Protein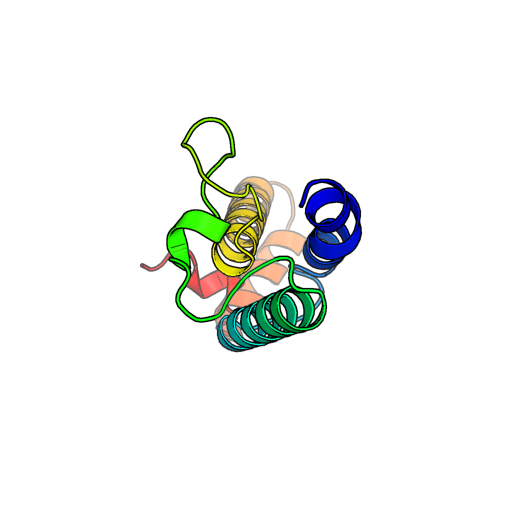 AF-T0L937-F1 (afdb_monomer_lite)

Secondary structure (DSSP, 8-state):
-HHIIIIIIHHHHHHBTTB---HHHHHHHHHHHHHHHHHTTSS-TTS-SHHHHS-TTTTS--PPPHHHHHHHHHHHHHHHHHHHTTT-HHHHHHHHHHHHHT-HHHHTS--

Organism: NCBI:txid1037528

Foldseek 3Di:
DVVCCVPVLVVVLVCQPVDQQDLVNLVVVVVVVVVVCCVVVVDPPVDDPVLQCDDVVVVRVNDHRRSVVSLVSLQVVLVVLVVCVVPDPVSVVVVVVCVVVVGVSVVSPPD

Structure (mmCIF, N/CA/C/O backbone):
data_AF-T0L937-F1
#
_entry.id   AF-T0L937-F1
#
loop_
_atom_site.group_PDB
_atom_site.id
_atom_site.type_symbol
_atom_site.label_atom_id
_atom_site.label_alt_id
_atom_site.label_comp_id
_atom_site.label_asym_id
_atom_site.label_entity_id
_atom_site.label_seq_id
_atom_site.pdbx_PDB_ins_code
_atom_site.Cartn_x
_atom_site.Cartn_y
_atom_site.Cartn_z
_atom_site.occupancy
_atom_site.B_iso_or_equiv
_atom_site.auth_seq_id
_atom_site.auth_comp_id
_atom_site.auth_asym_id
_atom_site.auth_atom_id
_atom_site.pdbx_PDB_model_num
ATOM 1 N N . MET A 1 1 ? 8.165 7.173 -15.650 1.00 81.62 1 MET A N 1
ATOM 2 C CA . MET A 1 1 ? 7.420 6.828 -14.423 1.00 81.62 1 MET A CA 1
ATOM 3 C C . MET A 1 1 ? 6.507 7.944 -13.948 1.00 81.62 1 MET A C 1
ATOM 5 O O . MET A 1 1 ? 5.408 7.613 -13.551 1.00 81.62 1 MET A O 1
ATOM 9 N N . LYS A 1 2 ? 6.877 9.233 -14.062 1.00 83.44 2 LYS A N 1
ATOM 10 C CA . LYS A 1 2 ? 6.031 10.362 -13.622 1.00 83.44 2 LYS A CA 1
ATOM 11 C C . LYS A 1 2 ? 4.563 10.276 -14.085 1.00 83.44 2 LYS A C 1
ATOM 13 O O . LYS A 1 2 ? 3.684 10.216 -13.244 1.00 83.44 2 LYS A O 1
ATOM 18 N N . SER A 1 3 ? 4.324 10.113 -15.387 1.00 85.81 3 SER A N 1
ATOM 19 C CA . SER A 1 3 ? 2.965 9.969 -15.943 1.00 85.81 3 SER A CA 1
ATOM 20 C C . SER A 1 3 ? 2.199 8.734 -15.420 1.00 85.81 3 SER A C 1
ATOM 22 O O . SER A 1 3 ? 1.001 8.810 -15.174 1.00 85.81 3 SER A O 1
ATOM 24 N N . ILE A 1 4 ? 2.884 7.610 -15.165 1.00 86.12 4 ILE A N 1
ATOM 25 C CA . ILE A 1 4 ? 2.263 6.407 -14.571 1.00 86.12 4 ILE A CA 1
ATOM 26 C C . ILE A 1 4 ? 1.857 6.686 -13.120 1.00 86.12 4 ILE A C 1
ATOM 28 O O . ILE A 1 4 ? 0.740 6.366 -12.725 1.00 86.12 4 ILE A O 1
ATOM 32 N N . ASN A 1 5 ? 2.738 7.321 -12.344 1.00 87.62 5 ASN A N 1
ATOM 33 C CA . ASN A 1 5 ? 2.445 7.686 -10.960 1.00 87.62 5 ASN A CA 1
ATOM 34 C C . ASN A 1 5 ? 1.279 8.687 -10.879 1.00 87.62 5 ASN A C 1
ATOM 36 O O . ASN A 1 5 ? 0.408 8.560 -10.026 1.00 87.62 5 ASN A O 1
ATOM 40 N N . GLU A 1 6 ? 1.248 9.669 -11.780 1.00 87.75 6 GLU A N 1
ATOM 41 C CA . GLU A 1 6 ? 0.233 10.726 -11.783 1.00 87.75 6 GLU A CA 1
ATOM 42 C C . GLU A 1 6 ? -1.136 10.245 -12.271 1.00 87.75 6 GLU A C 1
ATOM 44 O O . GLU A 1 6 ? -2.150 10.689 -11.740 1.00 87.75 6 GLU A O 1
ATOM 49 N N . HIS A 1 7 ? -1.191 9.346 -13.256 1.00 87.31 7 HIS A N 1
ATOM 50 C CA . HIS A 1 7 ? -2.463 8.937 -13.856 1.00 87.31 7 HIS A CA 1
ATOM 51 C C . HIS A 1 7 ? -2.920 7.552 -13.405 1.00 87.31 7 HIS A C 1
ATOM 53 O O . HIS A 1 7 ? -4.042 7.412 -12.934 1.00 87.31 7 HIS A O 1
ATOM 59 N N . ALA A 1 8 ? -2.068 6.530 -13.506 1.00 85.06 8 ALA A N 1
ATOM 60 C CA . ALA A 1 8 ? -2.471 5.159 -13.190 1.00 85.06 8 ALA A CA 1
ATOM 61 C C . ALA A 1 8 ? -2.525 4.916 -11.674 1.00 85.06 8 ALA A C 1
ATOM 63 O O . ALA A 1 8 ? -3.523 4.419 -11.161 1.00 85.06 8 ALA A O 1
ATOM 64 N N . ILE A 1 9 ? -1.487 5.321 -10.935 1.00 85.75 9 ILE A N 1
ATOM 65 C CA . ILE A 1 9 ? -1.427 5.105 -9.476 1.00 85.75 9 ILE A CA 1
ATOM 66 C C . ILE A 1 9 ? -2.399 6.035 -8.735 1.00 85.75 9 ILE A C 1
ATOM 68 O O . ILE A 1 9 ? -2.962 5.658 -7.711 1.00 85.75 9 ILE A O 1
ATOM 72 N N . SER A 1 10 ? -2.676 7.223 -9.277 1.00 86.50 10 SER A N 1
ATOM 73 C CA . SER A 1 10 ? -3.712 8.111 -8.735 1.00 86.50 10 SER A CA 1
ATOM 74 C C . SER A 1 10 ? -5.105 7.467 -8.730 1.00 86.50 10 SER A C 1
ATOM 76 O O . SER A 1 10 ? -5.843 7.625 -7.761 1.00 86.50 10 SER A O 1
ATOM 78 N N . LEU A 1 11 ? -5.443 6.672 -9.753 1.00 86.94 11 LEU A N 1
ATOM 79 C CA . LEU A 1 11 ? -6.706 5.926 -9.772 1.00 86.94 11 LEU A CA 1
ATOM 80 C C . LEU A 1 11 ? -6.759 4.890 -8.650 1.00 86.94 11 LEU A C 1
ATOM 82 O O . LEU A 1 11 ? -7.773 4.792 -7.967 1.00 86.94 11 LEU A O 1
ATOM 86 N N . ILE A 1 12 ? -5.659 4.169 -8.413 1.00 85.44 12 ILE A N 1
ATOM 87 C CA . ILE A 1 12 ? -5.565 3.219 -7.297 1.00 85.44 12 ILE A CA 1
ATOM 88 C C . ILE A 1 12 ? -5.828 3.951 -5.977 1.00 85.44 12 ILE A C 1
ATOM 90 O O . ILE A 1 12 ? -6.649 3.487 -5.195 1.00 85.44 12 ILE A O 1
ATOM 94 N N . ASN A 1 13 ? -5.240 5.138 -5.776 1.00 87.25 13 ASN A N 1
ATOM 95 C CA . ASN A 1 13 ? -5.465 5.938 -4.566 1.00 87.25 13 ASN A CA 1
ATOM 96 C C . ASN A 1 13 ? -6.951 6.225 -4.291 1.00 87.25 13 ASN A C 1
ATOM 98 O O . ASN A 1 13 ? -7.345 6.263 -3.131 1.00 87.25 13 ASN A O 1
ATOM 102 N N . TYR A 1 14 ? -7.766 6.428 -5.330 1.00 86.94 14 TYR A N 1
ATOM 103 C CA . TYR A 1 14 ? -9.202 6.685 -5.179 1.00 86.94 14 TYR A CA 1
ATOM 104 C C . TYR A 1 14 ? -9.980 5.450 -4.709 1.00 86.94 14 TYR A C 1
ATOM 106 O O . TYR A 1 14 ? -10.925 5.576 -3.936 1.00 86.94 14 TYR A O 1
ATOM 114 N N . TYR A 1 15 ? -9.594 4.260 -5.171 1.00 87.06 15 TYR A N 1
ATOM 115 C CA . TYR A 1 15 ? -10.301 3.022 -4.839 1.00 87.06 15 TYR A CA 1
ATOM 116 C C . TYR A 1 15 ? -9.936 2.459 -3.461 1.00 87.06 15 TYR A C 1
ATOM 118 O O . TYR A 1 15 ? -10.702 1.662 -2.911 1.00 87.06 15 TYR A O 1
ATOM 126 N N . ILE A 1 16 ? -8.808 2.884 -2.884 1.00 85.00 16 ILE A N 1
ATOM 127 C CA . ILE A 1 16 ? -8.392 2.474 -1.539 1.00 85.00 16 ILE A CA 1
ATOM 128 C C . ILE A 1 16 ? -9.437 2.919 -0.511 1.00 85.00 16 ILE A C 1
ATOM 130 O O . ILE A 1 16 ? -9.755 4.100 -0.396 1.00 85.00 16 ILE A O 1
ATOM 134 N N . GLY A 1 17 ? -9.962 1.959 0.254 1.00 79.06 17 GLY A N 1
ATOM 135 C CA . GLY A 1 17 ? -10.986 2.195 1.276 1.00 79.06 17 GLY A CA 1
ATOM 136 C C . GLY A 1 17 ? -12.426 2.221 0.748 1.00 79.06 17 GLY A C 1
ATOM 137 O O . GLY A 1 17 ? -13.352 2.328 1.547 1.00 79.06 17 GLY A O 1
ATOM 138 N N . ILE A 1 18 ? -12.624 2.103 -0.570 1.00 85.38 18 ILE A N 1
ATOM 139 C CA . ILE A 1 18 ? -13.942 1.887 -1.192 1.00 85.38 18 ILE A CA 1
ATOM 140 C C . ILE A 1 18 ? -14.092 0.420 -1.592 1.00 85.38 18 ILE A C 1
ATOM 142 O O . ILE A 1 18 ? -15.126 -0.195 -1.342 1.00 85.38 18 ILE A O 1
ATOM 146 N N . VAL A 1 19 ? -13.059 -0.121 -2.237 1.00 85.81 19 VAL A N 1
ATOM 147 C CA . VAL A 1 19 ? -12.984 -1.522 -2.646 1.00 85.81 19 VAL A CA 1
ATOM 148 C C . VAL A 1 19 ? -12.149 -2.277 -1.620 1.00 85.81 19 VAL A C 1
ATOM 150 O O . VAL A 1 19 ? -11.113 -1.775 -1.175 1.00 85.81 19 VAL A O 1
ATOM 153 N N . ASP A 1 20 ? -12.594 -3.479 -1.258 1.00 82.44 20 ASP A N 1
ATOM 154 C CA . ASP A 1 20 ? -11.835 -4.385 -0.396 1.00 82.44 20 ASP A CA 1
ATOM 155 C C . ASP A 1 20 ? -10.684 -5.003 -1.201 1.00 82.44 20 ASP A C 1
ATOM 157 O O . ASP A 1 20 ? -10.811 -6.064 -1.806 1.00 82.44 20 ASP A O 1
ATOM 161 N N . ILE A 1 21 ? -9.594 -4.246 -1.306 1.00 84.88 21 ILE A N 1
ATOM 162 C CA . ILE A 1 21 ? -8.360 -4.653 -1.978 1.00 84.88 21 ILE A CA 1
ATOM 163 C C . ILE A 1 21 ? -7.490 -5.347 -0.937 1.00 84.88 21 ILE A C 1
ATOM 165 O O . ILE A 1 21 ? -7.161 -4.748 0.090 1.00 84.88 21 ILE A O 1
ATOM 169 N N . THR A 1 22 ? -7.087 -6.582 -1.209 1.00 86.25 22 THR A N 1
ATOM 170 C CA . THR A 1 22 ? -6.175 -7.337 -0.349 1.00 86.25 22 THR A CA 1
ATOM 171 C C . THR A 1 22 ? -4.706 -7.039 -0.696 1.00 86.25 22 THR A C 1
ATOM 173 O O . THR A 1 22 ? -4.396 -6.612 -1.813 1.00 86.25 22 THR A O 1
ATOM 176 N N . PRO A 1 23 ? -3.747 -7.284 0.215 1.00 86.69 23 PRO A N 1
ATOM 177 C CA . PRO A 1 23 ? -2.320 -7.178 -0.093 1.00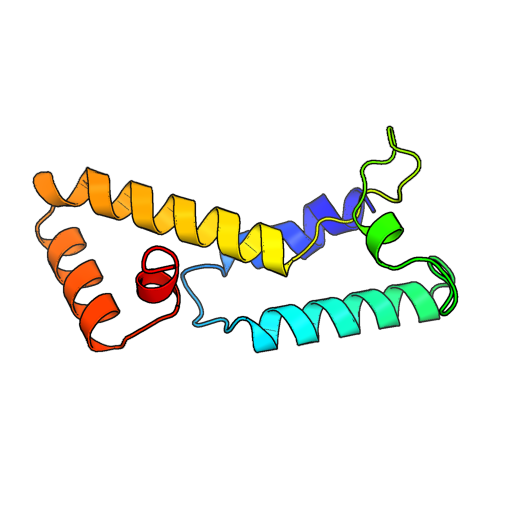 86.69 23 PRO A CA 1
ATOM 178 C C . PRO A 1 23 ? -1.886 -8.080 -1.257 1.00 86.69 23 PRO A C 1
ATOM 180 O O . PRO A 1 23 ? -0.987 -7.723 -2.017 1.00 86.69 23 PRO A O 1
ATOM 183 N N . GLN A 1 24 ? -2.539 -9.234 -1.427 1.00 89.62 24 GLN A N 1
ATOM 184 C CA . GLN A 1 24 ? -2.313 -10.128 -2.560 1.00 89.62 24 GLN A CA 1
ATOM 185 C C . GLN A 1 24 ? -2.705 -9.460 -3.882 1.00 89.62 24 GLN A C 1
ATOM 187 O O . GLN A 1 24 ? -1.944 -9.531 -4.845 1.00 89.62 24 GLN A O 1
ATOM 192 N N . ASP A 1 25 ? -3.827 -8.739 -3.913 1.00 90.19 25 ASP A N 1
ATOM 193 C CA . ASP A 1 25 ? -4.248 -7.991 -5.101 1.00 90.19 25 ASP A CA 1
ATOM 194 C C . ASP A 1 25 ? -3.235 -6.888 -5.442 1.00 90.19 25 ASP A C 1
ATOM 196 O O . ASP A 1 25 ? -2.869 -6.70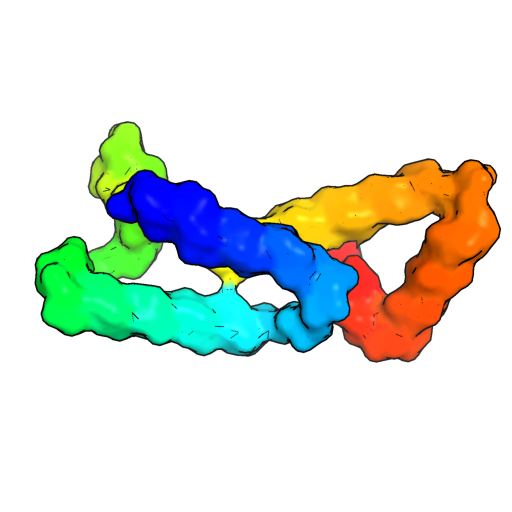9 -6.604 1.00 90.19 25 ASP A O 1
ATOM 200 N N . CYS A 1 26 ? -2.698 -6.187 -4.436 1.00 89.25 26 CYS A N 1
ATOM 201 C CA . CYS A 1 26 ? -1.626 -5.205 -4.635 1.00 89.25 26 CYS A CA 1
ATOM 202 C C . CYS A 1 26 ? -0.370 -5.837 -5.265 1.00 89.25 26 CYS A C 1
ATOM 204 O O . CYS A 1 26 ? 0.199 -5.262 -6.198 1.00 89.25 26 CYS A O 1
ATOM 206 N N . GLN A 1 27 ? 0.024 -7.032 -4.810 1.00 90.50 27 GLN A N 1
ATOM 207 C CA . GLN A 1 27 ? 1.138 -7.797 -5.386 1.00 90.50 27 GLN A CA 1
ATOM 208 C C . GLN A 1 27 ? 0.872 -8.205 -6.839 1.00 90.50 27 GLN A C 1
ATOM 210 O O . GLN A 1 27 ? 1.783 -8.192 -7.671 1.00 90.50 27 GLN A O 1
ATOM 215 N N . GLU A 1 28 ? -0.358 -8.599 -7.165 1.00 92.44 28 GLU A N 1
ATOM 216 C CA . GLU A 1 28 ? -0.745 -8.960 -8.531 1.00 92.44 28 GLU A CA 1
ATOM 217 C C . GLU A 1 28 ? -0.727 -7.753 -9.468 1.00 92.44 28 GLU A C 1
ATOM 219 O O . GLU A 1 28 ? -0.141 -7.825 -10.552 1.00 92.44 28 GLU A O 1
ATOM 224 N N . ILE A 1 29 ? -1.272 -6.616 -9.029 1.00 90.06 29 ILE A N 1
ATOM 225 C CA . ILE A 1 29 ? -1.222 -5.364 -9.790 1.00 90.06 29 ILE A CA 1
ATOM 226 C C . ILE A 1 29 ? 0.237 -4.960 -10.038 1.00 90.06 29 ILE A C 1
ATOM 228 O O . ILE A 1 29 ? 0.600 -4.601 -11.160 1.00 90.06 29 ILE A O 1
ATOM 232 N N . ASP A 1 30 ? 1.101 -5.054 -9.026 1.00 89.88 30 ASP A N 1
ATOM 233 C CA . ASP A 1 30 ? 2.519 -4.724 -9.167 1.00 89.88 30 ASP A CA 1
ATOM 234 C C . ASP A 1 30 ? 3.247 -5.652 -10.163 1.00 89.88 30 ASP A C 1
ATOM 236 O O . ASP A 1 30 ? 4.024 -5.183 -11.007 1.00 89.88 30 ASP A O 1
ATOM 240 N N . LYS A 1 31 ? 2.942 -6.958 -10.152 1.00 90.19 31 LYS A N 1
ATOM 241 C CA . LYS A 1 31 ? 3.441 -7.916 -11.156 1.00 90.19 31 LYS A CA 1
ATOM 242 C C . LYS A 1 31 ? 2.993 -7.544 -12.569 1.00 90.19 31 LYS A C 1
ATOM 244 O O . LYS A 1 31 ? 3.819 -7.556 -13.486 1.00 90.19 31 LYS A O 1
ATOM 249 N N . GLU A 1 32 ? 1.726 -7.186 -12.757 1.00 90.88 32 GLU A N 1
ATOM 250 C CA . GLU A 1 32 ? 1.205 -6.789 -14.068 1.00 90.88 32 GLU A CA 1
ATOM 251 C C . GLU A 1 32 ? 1.819 -5.467 -14.552 1.00 90.88 32 GLU A C 1
ATOM 253 O O . GLU A 1 32 ? 2.219 -5.364 -15.714 1.00 90.88 32 GLU A O 1
ATOM 258 N N . ILE A 1 33 ? 2.039 -4.487 -13.668 1.00 89.06 33 ILE A N 1
ATOM 259 C CA . ILE A 1 33 ? 2.774 -3.263 -14.023 1.00 89.06 33 ILE A CA 1
ATOM 260 C C . ILE A 1 33 ? 4.193 -3.598 -14.477 1.00 89.06 33 ILE A C 1
ATOM 262 O O . ILE A 1 33 ? 4.627 -3.135 -15.535 1.00 89.06 33 ILE A O 1
ATOM 266 N N . LYS A 1 34 ? 4.923 -4.434 -13.728 1.00 88.50 34 LYS A N 1
ATOM 267 C CA . LYS A 1 34 ? 6.270 -4.880 -14.120 1.00 88.50 34 LYS A CA 1
ATOM 268 C C . LYS A 1 34 ? 6.260 -5.565 -15.483 1.00 88.50 34 LYS A C 1
ATOM 270 O O . LYS A 1 34 ? 7.129 -5.286 -16.309 1.00 88.50 34 LYS A O 1
ATOM 275 N N . LYS A 1 35 ? 5.269 -6.413 -15.755 1.00 90.44 35 LYS A N 1
ATOM 276 C CA . LYS A 1 35 ? 5.097 -7.092 -17.045 1.00 90.44 35 LYS A CA 1
ATOM 277 C C . LYS A 1 35 ? 4.881 -6.106 -18.190 1.00 90.44 35 LYS A C 1
ATOM 279 O O . LYS A 1 35 ? 5.582 -6.193 -19.197 1.00 90.44 35 LYS A O 1
ATOM 284 N N . VAL A 1 36 ? 4.004 -5.117 -18.019 1.00 90.56 36 VAL A N 1
ATOM 285 C CA . VAL A 1 36 ? 3.788 -4.049 -19.010 1.00 90.56 36 VAL A CA 1
ATOM 286 C C . VAL A 1 36 ? 5.072 -3.248 -19.246 1.00 90.56 36 VAL A C 1
ATOM 288 O O . VAL A 1 36 ? 5.423 -2.961 -20.393 1.00 90.56 36 VAL A O 1
ATOM 291 N N . LEU A 1 37 ? 5.822 -2.927 -18.189 1.00 88.94 37 LEU A N 1
ATOM 292 C CA . LEU A 1 37 ? 7.104 -2.224 -18.303 1.00 88.94 37 LEU A CA 1
ATOM 293 C C . LEU A 1 37 ? 8.168 -3.047 -19.044 1.00 88.94 37 LEU A C 1
ATOM 295 O O . LEU A 1 37 ? 8.973 -2.468 -19.778 1.00 88.94 37 LEU A O 1
ATOM 299 N N . MET A 1 38 ? 8.170 -4.372 -18.873 1.00 88.94 38 MET A N 1
ATOM 300 C CA . MET A 1 38 ? 9.056 -5.283 -19.602 1.00 88.94 38 MET A CA 1
ATOM 301 C C . MET A 1 38 ? 8.694 -5.373 -21.084 1.00 88.94 38 MET A C 1
ATOM 303 O O . MET A 1 38 ? 9.583 -5.251 -21.924 1.00 88.94 38 MET A O 1
ATOM 307 N N . ILE A 1 39 ? 7.405 -5.511 -21.415 1.00 91.00 39 ILE A N 1
ATOM 308 C CA . ILE A 1 39 ? 6.920 -5.558 -22.807 1.00 91.00 39 ILE A CA 1
ATOM 309 C C . ILE A 1 39 ? 7.333 -4.292 -23.566 1.00 91.00 39 ILE A C 1
ATOM 311 O O . ILE A 1 39 ? 7.811 -4.361 -24.694 1.00 91.00 39 ILE A O 1
ATOM 315 N N . ASN A 1 40 ? 7.232 -3.133 -22.915 1.00 89.25 40 ASN A N 1
ATOM 316 C CA . ASN A 1 40 ? 7.615 -1.848 -23.500 1.00 89.25 40 ASN A CA 1
ATOM 317 C C . ASN A 1 40 ? 9.130 -1.561 -23.433 1.00 89.25 40 ASN A C 1
ATOM 319 O O . ASN A 1 40 ? 9.556 -0.447 -23.726 1.00 89.25 40 ASN A O 1
ATOM 323 N N . SER A 1 41 ? 9.961 -2.532 -23.027 1.00 85.44 41 SER A N 1
ATOM 324 C CA . SER A 1 41 ? 11.422 -2.393 -22.882 1.00 85.44 41 SER A CA 1
ATOM 325 C C . SER A 1 41 ? 11.884 -1.252 -21.954 1.00 85.44 41 SER A C 1
ATOM 327 O O . SER A 1 41 ? 13.036 -0.820 -22.013 1.00 85.44 41 SER A O 1
ATOM 329 N N . ILE A 1 42 ? 11.014 -0.777 -21.055 1.00 83.81 42 ILE A N 1
ATOM 330 C CA . ILE A 1 42 ? 11.324 0.273 -20.067 1.00 83.81 42 ILE A CA 1
ATOM 331 C C . ILE A 1 42 ? 12.143 -0.313 -18.905 1.00 83.81 42 ILE A C 1
ATOM 333 O O . ILE A 1 42 ? 12.983 0.370 -18.310 1.00 83.81 42 ILE A O 1
ATOM 337 N N . HIS A 1 43 ? 11.906 -1.587 -18.588 1.00 81.81 43 HIS A N 1
ATOM 338 C CA . HIS A 1 43 ? 12.595 -2.350 -17.554 1.00 81.81 43 HIS A CA 1
ATOM 339 C C . HIS A 1 43 ? 13.001 -3.721 -18.104 1.00 81.81 43 HIS A C 1
ATOM 341 O O . HIS A 1 43 ? 12.262 -4.315 -18.882 1.00 81.81 43 HIS A O 1
ATOM 347 N N . LYS A 1 44 ? 14.171 -4.237 -17.717 1.00 80.81 44 LYS A N 1
ATOM 348 C CA . LYS A 1 44 ? 14.632 -5.574 -18.128 1.00 80.81 44 LYS A CA 1
ATOM 349 C C . LYS A 1 44 ? 14.531 -6.542 -16.954 1.00 80.81 44 LYS A C 1
ATOM 351 O O . LYS A 1 44 ? 14.857 -6.147 -15.844 1.00 80.81 44 LYS A O 1
ATOM 356 N N . GLN A 1 45 ? 14.191 -7.800 -17.210 1.00 69.62 45 GLN A N 1
ATOM 357 C CA . GLN A 1 45 ? 14.002 -8.835 -16.185 1.00 69.62 45 GLN A CA 1
ATOM 358 C C . GLN A 1 45 ? 15.174 -9.040 -15.190 1.00 69.62 45 GLN A C 1
ATOM 360 O O . GLN A 1 45 ? 14.885 -9.203 -14.011 1.00 69.62 45 GLN A O 1
ATOM 365 N N . PRO A 1 46 ? 16.472 -8.971 -15.570 1.00 71.44 46 PRO A N 1
ATOM 366 C CA . PRO A 1 46 ? 17.577 -9.070 -14.604 1.00 71.44 46 PRO A CA 1
ATOM 367 C C . PRO A 1 46 ? 17.858 -7.759 -13.847 1.00 71.44 46 PRO A C 1
ATOM 369 O O . PRO A 1 46 ? 18.858 -7.649 -13.141 1.00 71.44 46 PRO A O 1
ATOM 372 N N . SER A 1 47 ? 17.042 -6.719 -14.036 1.00 75.81 47 SER A N 1
ATOM 373 C CA . SER A 1 47 ? 17.247 -5.444 -13.347 1.00 75.81 47 SER A CA 1
ATOM 374 C C . SER A 1 47 ? 16.816 -5.563 -11.889 1.00 75.81 47 SER A C 1
ATOM 376 O O . SER A 1 47 ? 15.816 -6.202 -11.580 1.00 75.81 47 SER A O 1
ATOM 378 N N . ASN A 1 48 ? 17.534 -4.880 -10.999 1.00 82.00 48 ASN A N 1
ATOM 379 C CA . ASN A 1 48 ? 17.159 -4.811 -9.591 1.00 82.00 48 ASN A CA 1
ATOM 380 C C . ASN A 1 48 ? 15.742 -4.210 -9.439 1.00 82.00 48 ASN A C 1
ATOM 382 O O . ASN A 1 48 ? 15.487 -3.082 -9.879 1.00 82.00 48 ASN A O 1
ATOM 386 N N . THR A 1 49 ? 14.840 -4.975 -8.820 1.00 81.69 49 THR A N 1
ATOM 387 C CA . THR A 1 49 ? 13.448 -4.598 -8.551 1.00 81.69 49 THR A CA 1
ATOM 388 C C . THR A 1 49 ? 13.337 -3.477 -7.529 1.00 81.69 49 THR A C 1
ATOM 390 O O . THR A 1 49 ? 12.502 -2.599 -7.696 1.00 81.69 49 THR A O 1
ATOM 393 N N . GLU A 1 50 ? 14.198 -3.435 -6.516 1.00 84.62 50 GLU A N 1
ATOM 394 C CA . GLU A 1 50 ? 14.189 -2.369 -5.505 1.00 84.62 50 GLU A CA 1
ATOM 395 C C . GLU A 1 50 ? 14.534 -1.015 -6.131 1.00 84.62 50 GLU A C 1
ATOM 397 O O . GLU A 1 50 ? 13.901 0.008 -5.867 1.00 84.62 50 GLU A O 1
ATOM 402 N N . ARG A 1 51 ? 15.463 -1.024 -7.094 1.00 89.25 51 ARG A N 1
ATOM 403 C CA . ARG A 1 51 ? 15.845 0.169 -7.861 1.00 89.25 51 ARG A CA 1
ATOM 404 C C . ARG A 1 51 ? 14.697 0.740 -8.701 1.00 89.25 51 ARG A C 1
ATOM 406 O O . ARG A 1 51 ? 14.747 1.910 -9.089 1.00 89.25 51 ARG A O 1
ATOM 413 N N . LEU A 1 52 ? 13.665 -0.053 -9.000 1.00 89.62 52 LEU A N 1
ATOM 414 C CA . LEU A 1 52 ? 12.468 0.429 -9.689 1.00 89.62 52 LEU A CA 1
ATOM 415 C C . LEU A 1 52 ? 11.723 1.475 -8.845 1.00 89.62 52 LEU A C 1
ATOM 417 O O . LEU A 1 52 ? 11.251 2.473 -9.398 1.00 89.62 52 LEU A O 1
ATOM 421 N N . TYR A 1 53 ? 11.672 1.259 -7.529 1.00 91.75 53 TYR A N 1
ATOM 422 C CA . TYR A 1 53 ? 10.902 2.085 -6.603 1.00 91.75 53 TYR A CA 1
ATOM 423 C C . TYR A 1 53 ? 11.689 3.247 -6.002 1.00 91.75 53 TYR A C 1
ATOM 425 O O . TYR A 1 53 ? 11.098 4.249 -5.607 1.00 91.75 53 TYR A O 1
ATOM 433 N N . LEU A 1 54 ? 13.021 3.148 -5.986 1.00 91.25 54 LEU A N 1
ATOM 434 C CA . LEU A 1 54 ? 13.880 4.219 -5.489 1.00 91.25 54 LEU A CA 1
ATOM 435 C C . LEU A 1 54 ? 13.684 5.531 -6.272 1.00 91.25 54 LEU A C 1
ATOM 437 O O . LEU A 1 54 ? 13.513 5.492 -7.503 1.00 91.25 54 LEU A O 1
ATOM 441 N N . PRO A 1 55 ? 13.758 6.696 -5.601 1.00 90.44 55 PRO A N 1
ATOM 442 C CA . PRO A 1 55 ? 13.772 8.000 -6.249 1.00 90.44 55 PRO A CA 1
ATOM 443 C C . PRO A 1 55 ? 14.865 8.102 -7.313 1.00 90.44 55 PRO A C 1
ATOM 445 O O . PRO A 1 55 ? 15.909 7.456 -7.244 1.00 90.44 55 PRO A O 1
ATOM 448 N N . ARG A 1 56 ? 14.651 8.959 -8.315 1.00 89.31 56 ARG A N 1
ATOM 449 C CA . ARG A 1 56 ? 15.664 9.190 -9.360 1.00 89.31 56 ARG A CA 1
ATOM 450 C C . ARG A 1 56 ? 16.923 9.873 -8.832 1.00 89.31 56 ARG A C 1
ATOM 452 O O . ARG A 1 56 ? 17.991 9.647 -9.390 1.00 89.31 56 ARG A O 1
ATOM 459 N N . GLU A 1 57 ? 16.781 10.673 -7.780 1.00 91.56 57 GLU A N 1
ATOM 460 C CA . GLU A 1 57 ? 17.889 11.322 -7.069 1.00 91.56 57 GLU A CA 1
ATOM 461 C C . GLU A 1 57 ? 18.821 10.282 -6.429 1.00 91.56 57 GLU A C 1
ATOM 463 O O . GLU A 1 57 ? 20.037 10.432 -6.461 1.00 91.56 57 GLU A O 1
ATOM 468 N N . GLU A 1 58 ? 18.261 9.155 -5.986 1.00 91.31 58 GLU A N 1
ATOM 469 C CA . GLU A 1 58 ? 18.977 8.016 -5.400 1.00 91.31 58 GLU A CA 1
ATOM 470 C C . GLU A 1 58 ? 19.325 6.947 -6.451 1.00 91.31 58 GLU A C 1
ATOM 472 O O . GLU A 1 58 ? 19.347 5.746 -6.184 1.00 91.31 58 GLU A O 1
ATOM 477 N N . LEU A 1 59 ? 19.565 7.370 -7.699 1.00 86.69 59 LEU A N 1
ATOM 478 C CA . LEU A 1 59 ? 19.893 6.504 -8.840 1.00 86.69 59 LEU A CA 1
ATOM 479 C C . LEU A 1 59 ? 18.803 5.476 -9.207 1.00 86.69 59 LEU A C 1
ATOM 481 O O . LEU A 1 59 ? 19.065 4.574 -10.011 1.00 86.69 59 LEU A O 1
ATOM 485 N N . GLY A 1 60 ? 17.586 5.600 -8.679 1.00 90.12 60 GLY A N 1
ATOM 486 C CA . GLY A 1 60 ? 16.446 4.731 -8.963 1.00 90.12 60 GLY A CA 1
ATOM 487 C C . GLY A 1 60 ? 15.677 5.077 -10.243 1.00 90.12 60 GLY A C 1
ATOM 488 O O . GLY A 1 60 ? 16.152 5.787 -11.135 1.00 90.12 60 GLY A O 1
ATOM 489 N N . ARG A 1 61 ? 14.455 4.545 -10.372 1.00 88.38 61 ARG A N 1
ATOM 490 C CA . ARG A 1 61 ? 13.544 4.828 -11.504 1.00 88.38 61 ARG A CA 1
ATOM 491 C C . ARG A 1 61 ? 12.336 5.684 -11.120 1.00 88.38 61 ARG A C 1
ATOM 493 O O . ARG A 1 61 ? 11.745 6.302 -12.021 1.00 88.38 61 ARG A O 1
ATOM 500 N N . GLY A 1 62 ? 12.029 5.771 -9.828 1.00 89.75 62 GLY A N 1
ATOM 501 C CA . GLY A 1 62 ? 10.979 6.595 -9.238 1.00 89.75 62 GLY A CA 1
ATOM 502 C C . GLY A 1 62 ? 9.565 6.110 -9.544 1.00 89.75 62 GLY A C 1
ATOM 503 O O . GLY A 1 62 ? 8.677 6.943 -9.717 1.00 89.75 62 GLY A O 1
ATOM 504 N N . LEU A 1 63 ? 9.352 4.802 -9.716 1.00 90.69 63 LEU A N 1
ATOM 505 C CA . LEU A 1 63 ? 7.999 4.237 -9.722 1.00 90.69 63 LEU A CA 1
ATOM 506 C C . LEU A 1 63 ? 7.500 4.176 -8.274 1.00 90.69 63 LEU A C 1
ATOM 508 O O . LEU A 1 63 ? 8.258 3.785 -7.397 1.00 90.69 63 LEU A O 1
ATOM 512 N N . GLN A 1 64 ? 6.255 4.548 -7.994 1.00 90.69 64 GLN A N 1
ATOM 513 C CA . GLN A 1 64 ? 5.738 4.338 -6.638 1.00 90.69 64 GLN A CA 1
ATOM 514 C C . GLN A 1 64 ? 5.444 2.853 -6.410 1.00 90.69 64 GLN A C 1
ATOM 516 O O . GLN A 1 64 ? 4.872 2.191 -7.273 1.00 90.69 64 GLN A O 1
ATOM 521 N N . ASN A 1 65 ? 5.845 2.338 -5.249 1.00 90.06 65 ASN A N 1
ATOM 522 C CA . ASN A 1 65 ? 5.479 0.995 -4.820 1.00 90.06 65 ASN A CA 1
ATOM 523 C C . ASN A 1 65 ? 4.003 0.993 -4.391 1.00 90.06 65 ASN A C 1
ATOM 525 O O . ASN A 1 65 ? 3.617 1.790 -3.533 1.00 90.06 65 ASN A O 1
ATOM 529 N N . ILE A 1 66 ? 3.188 0.132 -5.007 1.00 89.56 66 ILE A N 1
ATOM 530 C CA . ILE A 1 66 ? 1.741 0.093 -4.760 1.00 89.56 66 ILE A CA 1
ATOM 531 C C . ILE A 1 66 ? 1.426 -0.428 -3.367 1.00 89.56 66 ILE A C 1
ATOM 533 O O . ILE A 1 66 ? 0.606 0.183 -2.694 1.00 89.56 66 ILE A O 1
ATOM 537 N N . GLU A 1 67 ? 2.072 -1.506 -2.924 1.00 88.94 67 GLU A N 1
ATOM 538 C CA . GLU A 1 67 ? 1.846 -2.085 -1.593 1.00 88.94 67 GLU A CA 1
ATOM 539 C C . GLU A 1 67 ? 2.125 -1.048 -0.507 1.00 88.94 67 GLU A C 1
ATOM 541 O O . GLU A 1 67 ? 1.252 -0.726 0.296 1.00 88.94 67 GLU A O 1
ATOM 546 N N . HIS A 1 68 ? 3.296 -0.413 -0.569 1.00 89.62 68 HIS A N 1
ATOM 547 C CA . HIS A 1 68 ? 3.667 0.619 0.392 1.00 89.62 68 HIS A CA 1
ATOM 548 C C . HIS A 1 68 ? 2.714 1.825 0.353 1.00 89.62 68 HIS A C 1
ATOM 550 O O . HIS A 1 68 ? 2.364 2.403 1.386 1.00 89.62 68 HIS A O 1
ATOM 556 N N . ARG A 1 69 ? 2.275 2.224 -0.848 1.00 90.06 69 ARG A N 1
ATOM 557 C CA . ARG A 1 69 ? 1.323 3.326 -1.026 1.00 90.06 69 ARG A CA 1
ATOM 558 C C . ARG A 1 69 ? -0.053 2.976 -0.461 1.00 90.06 69 ARG A C 1
ATOM 560 O O . ARG A 1 69 ? -0.661 3.830 0.183 1.00 90.06 69 ARG A O 1
ATOM 567 N N . TYR A 1 70 ? -0.510 1.750 -0.693 1.00 90.56 70 TYR A N 1
ATOM 568 C CA . TYR A 1 70 ? -1.761 1.206 -0.183 1.00 90.56 70 TYR A CA 1
ATOM 569 C C . TYR A 1 70 ? -1.781 1.226 1.342 1.00 90.56 70 TYR A C 1
ATOM 571 O O . TYR A 1 70 ? -2.664 1.846 1.931 1.00 90.56 70 TYR A O 1
ATOM 579 N N . GLU A 1 71 ? -0.756 0.651 1.970 1.00 90.00 71 GLU A N 1
ATOM 580 C CA . GLU A 1 71 ? -0.613 0.625 3.427 1.00 90.00 71 GLU A CA 1
ATOM 581 C C . GLU A 1 71 ? -0.579 2.040 4.011 1.00 90.00 71 GLU A C 1
ATOM 583 O O . GLU A 1 71 ? -1.298 2.346 4.959 1.00 90.00 71 GLU A O 1
ATOM 588 N N . SER A 1 72 ? 0.194 2.940 3.397 1.00 91.38 72 SER A N 1
ATOM 589 C CA . SER A 1 72 ? 0.301 4.328 3.853 1.00 91.38 72 SER A CA 1
ATOM 590 C C . SER A 1 72 ? -1.046 5.057 3.836 1.00 91.38 72 SER A C 1
ATOM 592 O O . SER A 1 72 ? -1.388 5.746 4.797 1.00 91.38 72 SER A O 1
ATOM 594 N N . ILE A 1 73 ? -1.825 4.919 2.757 1.00 91.19 73 ILE A N 1
ATOM 595 C CA . ILE A 1 73 ? -3.145 5.558 2.640 1.00 91.19 73 ILE A CA 1
ATOM 596 C C . ILE A 1 73 ? -4.141 4.917 3.607 1.00 91.19 73 ILE A C 1
ATOM 598 O O . ILE A 1 73 ? -4.901 5.630 4.263 1.00 91.19 73 ILE A O 1
ATOM 602 N N . LEU A 1 74 ? -4.132 3.590 3.725 1.00 90.81 74 LEU A N 1
ATOM 603 C CA . LEU A 1 74 ? -5.043 2.865 4.604 1.00 90.81 74 LEU A CA 1
ATOM 604 C C . LEU A 1 74 ? -4.792 3.208 6.080 1.00 90.81 74 LEU A C 1
ATOM 606 O O . LEU A 1 74 ? -5.740 3.428 6.835 1.00 90.81 74 LEU A O 1
ATOM 610 N N . LEU A 1 75 ? -3.524 3.345 6.475 1.00 91.56 75 LEU A N 1
ATOM 611 C CA . LEU A 1 75 ? -3.137 3.798 7.809 1.00 91.56 75 LEU A CA 1
ATOM 612 C C . LEU A 1 75 ? -3.613 5.233 8.072 1.00 91.56 75 LEU A C 1
ATOM 614 O O . LEU A 1 75 ? -4.215 5.501 9.111 1.00 91.56 75 LEU A O 1
ATOM 618 N N . GLN A 1 76 ? -3.414 6.145 7.114 1.00 92.12 76 GLN A N 1
ATOM 619 C CA . GLN A 1 76 ? -3.905 7.524 7.219 1.00 92.12 76 GLN A CA 1
ATOM 620 C C . GLN A 1 76 ? -5.432 7.589 7.340 1.00 92.12 76 GLN A C 1
ATOM 622 O O . GLN A 1 76 ? -5.958 8.376 8.134 1.00 92.12 76 GLN A O 1
ATOM 627 N N . LEU A 1 77 ? -6.154 6.753 6.587 1.00 90.44 77 LEU A N 1
ATOM 628 C CA . LEU A 1 77 ? -7.606 6.633 6.684 1.00 90.44 77 LEU A CA 1
ATOM 629 C C . LEU A 1 77 ? -8.017 6.168 8.084 1.00 90.44 77 LEU A C 1
ATOM 631 O O . LEU A 1 77 ? -8.864 6.805 8.714 1.00 90.44 77 LEU A O 1
ATOM 635 N N . TYR A 1 78 ? -7.386 5.107 8.595 1.00 91.50 78 TYR A N 1
ATOM 636 C CA . TYR A 1 78 ? -7.636 4.611 9.946 1.00 91.50 78 TYR A CA 1
ATOM 637 C C . TYR A 1 78 ? -7.405 5.699 10.998 1.00 91.50 78 TYR A C 1
ATOM 639 O O . TYR A 1 78 ? -8.275 5.941 11.836 1.00 91.50 78 TYR A O 1
ATOM 647 N N . ASP A 1 79 ? -6.266 6.393 10.944 1.00 92.19 79 ASP A N 1
ATOM 648 C CA . ASP A 1 79 ? -5.926 7.442 11.905 1.00 92.19 79 ASP A CA 1
ATOM 649 C C . ASP A 1 79 ? -6.941 8.588 11.867 1.00 92.19 79 ASP A C 1
ATOM 651 O O . ASP A 1 79 ? -7.438 9.010 12.916 1.00 92.19 79 ASP A O 1
ATOM 655 N N . THR A 1 80 ? -7.345 9.015 10.670 1.00 91.56 80 THR A N 1
ATOM 656 C CA . THR A 1 80 ? -8.352 10.070 10.476 1.00 91.56 80 THR A CA 1
ATOM 657 C C . THR A 1 80 ? -9.712 9.673 11.051 1.00 91.56 80 THR A C 1
ATOM 659 O O . THR A 1 80 ? -10.354 10.461 11.759 1.00 91.56 80 THR A O 1
ATOM 662 N N . LEU A 1 81 ? -10.155 8.439 10.792 1.00 90.38 81 LEU A N 1
ATOM 663 C CA . LEU A 1 81 ? -11.402 7.909 11.343 1.00 90.38 81 LEU A CA 1
ATOM 664 C C . LEU A 1 81 ? -11.312 7.789 12.864 1.00 90.38 81 LEU A C 1
ATOM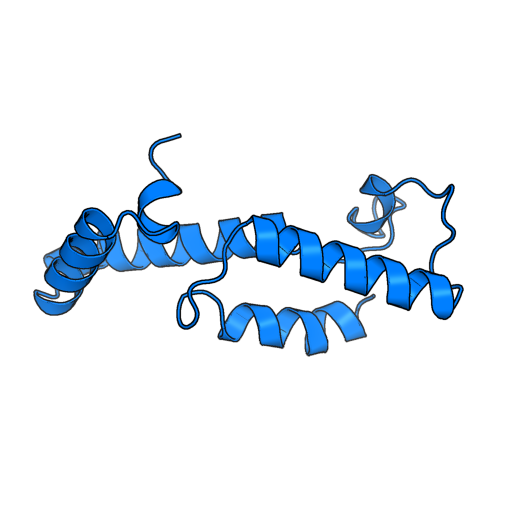 666 O O . LEU A 1 81 ? -12.225 8.224 13.563 1.00 90.38 81 LEU A O 1
ATOM 670 N N . SER A 1 82 ? -10.197 7.269 13.383 1.00 89.94 82 SER A N 1
ATOM 671 C CA . SER A 1 82 ? -9.970 7.079 14.816 1.00 89.94 82 SER A CA 1
ATOM 672 C C . SER A 1 82 ? -10.013 8.404 15.582 1.00 89.94 82 SER A C 1
ATOM 674 O O . SER A 1 82 ? -10.697 8.496 16.602 1.00 89.94 82 SER A O 1
ATOM 676 N N . HIS A 1 83 ? -9.395 9.458 15.041 1.00 91.19 83 HIS A N 1
ATOM 677 C CA . HIS A 1 83 ? -9.426 10.801 15.615 1.00 91.19 83 HIS A CA 1
ATOM 678 C C . HIS A 1 83 ? -10.846 11.388 15.616 1.00 91.19 83 HIS A C 1
ATOM 680 O O . HIS A 1 83 ? -11.267 12.048 16.564 1.00 91.19 83 HIS A O 1
ATOM 686 N N . SER A 1 84 ? -11.624 11.083 14.576 1.00 89.94 84 SER A N 1
ATOM 687 C CA . SER A 1 84 ? -12.980 11.605 14.386 1.00 89.94 84 SER A CA 1
ATOM 688 C C . SER A 1 84 ? -14.060 10.848 15.174 1.00 89.94 84 SER A C 1
ATOM 690 O O . SER A 1 84 ? -15.214 11.283 15.219 1.00 89.94 84 SER A O 1
ATOM 692 N N . THR A 1 85 ? -13.717 9.730 15.827 1.00 89.38 85 THR A N 1
ATOM 693 C CA . THR A 1 85 ? -14.674 8.910 16.597 1.00 89.38 85 THR A CA 1
ATOM 694 C C . THR A 1 85 ? -15.359 9.662 17.734 1.00 89.38 85 THR A C 1
ATOM 696 O O . THR A 1 85 ? -16.510 9.357 18.048 1.00 89.38 85 THR A O 1
ATOM 699 N N . GLY A 1 86 ? -14.686 10.649 18.335 1.00 85.75 86 GLY A N 1
ATOM 700 C CA . GLY A 1 86 ? -15.253 11.476 19.404 1.00 85.75 86 GLY A CA 1
ATOM 701 C C . GLY A 1 86 ? -16.370 12.410 18.931 1.00 85.75 86 GLY A C 1
ATOM 702 O O . GLY A 1 86 ? -17.231 12.781 19.723 1.00 85.75 86 GLY A O 1
ATOM 703 N N . PHE A 1 87 ? -16.389 12.750 17.640 1.00 89.06 87 PHE A N 1
ATOM 704 C CA . PHE A 1 87 ? -17.305 13.737 17.065 1.00 89.06 87 PHE A CA 1
ATOM 705 C C . PHE A 1 87 ? -18.465 13.107 16.282 1.00 89.06 87 PHE A C 1
ATOM 707 O O . PHE A 1 87 ? -19.465 13.773 16.025 1.00 89.06 87 PHE A O 1
ATOM 714 N N . SER A 1 88 ? -18.359 11.831 15.888 1.00 92.31 88 SER A N 1
ATOM 715 C CA . SER A 1 88 ? -19.355 11.171 15.039 1.00 92.31 88 SER A CA 1
ATOM 716 C C . SER A 1 88 ? -19.637 9.733 15.463 1.00 92.31 88 SER A C 1
ATOM 718 O O . SER A 1 88 ? -18.798 8.837 15.337 1.00 92.31 88 SER A O 1
ATOM 720 N N . LEU A 1 89 ? -20.887 9.486 15.868 1.00 92.12 89 LEU A N 1
ATOM 721 C CA . LEU A 1 89 ? -21.393 8.139 16.152 1.00 92.12 89 LEU A CA 1
ATOM 722 C C . LEU A 1 89 ? -21.319 7.230 14.921 1.00 92.12 89 LEU A C 1
ATOM 724 O O . LEU A 1 89 ? -21.025 6.045 15.051 1.00 92.12 89 LEU A O 1
ATOM 728 N N . ARG A 1 90 ? -21.529 7.785 13.720 1.00 93.88 90 ARG A N 1
ATOM 729 C CA . ARG A 1 90 ? -21.460 7.024 12.467 1.00 93.88 90 ARG A CA 1
ATOM 730 C C . ARG A 1 90 ? -20.064 6.444 12.246 1.00 93.88 90 ARG A C 1
ATOM 732 O O . ARG A 1 90 ? -19.945 5.269 11.925 1.00 93.88 90 ARG A O 1
ATOM 739 N N . ILE A 1 91 ? -19.020 7.244 12.466 1.00 91.88 91 ILE A N 1
ATOM 740 C CA . ILE A 1 91 ? -17.624 6.799 12.322 1.00 91.88 91 ILE A CA 1
ATOM 741 C C . ILE A 1 91 ? -17.299 5.705 13.343 1.00 91.88 91 ILE A C 1
ATOM 743 O O . ILE A 1 91 ? -16.674 4.703 13.003 1.00 91.88 91 ILE A O 1
ATOM 747 N N . LYS A 1 92 ? -17.789 5.853 14.578 1.00 92.38 92 LYS A N 1
ATOM 748 C CA . LYS A 1 92 ? -17.634 4.833 15.619 1.00 92.38 92 LYS A CA 1
ATOM 749 C C . LYS A 1 92 ? -18.255 3.492 15.213 1.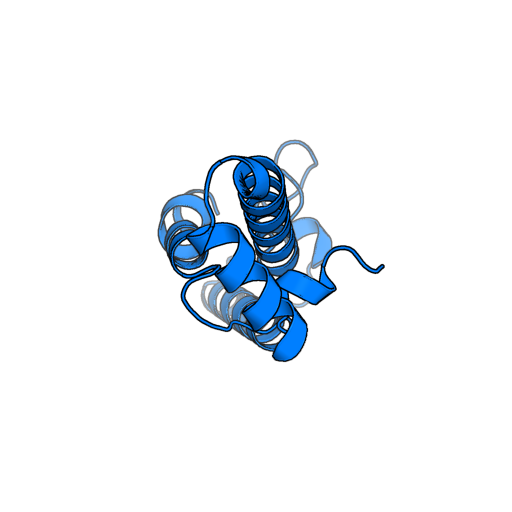00 92.38 92 LYS A C 1
ATOM 751 O O . LYS A 1 92 ? -17.628 2.457 15.421 1.00 92.38 92 LYS A O 1
ATOM 756 N N . VAL A 1 93 ? -19.451 3.507 14.620 1.00 93.88 93 VAL A N 1
ATOM 757 C CA . VAL A 1 93 ? -20.116 2.291 14.121 1.00 93.88 93 VAL A CA 1
ATOM 758 C C . VAL A 1 93 ? -19.343 1.674 12.956 1.00 93.88 93 VAL A C 1
ATOM 760 O O . VAL A 1 93 ? -19.139 0.466 12.958 1.00 93.88 93 VAL A O 1
ATOM 763 N N . ILE A 1 94 ? -18.856 2.481 12.008 1.00 90.69 94 ILE A N 1
ATOM 764 C CA . ILE A 1 94 ? -18.041 1.990 10.883 1.00 90.69 94 ILE A CA 1
ATOM 765 C C . ILE A 1 94 ? -16.828 1.216 11.410 1.00 90.69 94 ILE A C 1
ATOM 767 O O . ILE A 1 94 ? -16.660 0.053 11.072 1.00 90.69 94 ILE A O 1
ATOM 771 N N . LEU A 1 95 ? -16.047 1.796 12.325 1.00 90.19 95 LEU A N 1
ATOM 772 C CA . LEU A 1 95 ? -14.876 1.109 12.885 1.00 90.19 95 LEU A CA 1
ATOM 773 C C . LEU A 1 95 ? -15.228 -0.173 13.657 1.00 90.19 95 LEU A C 1
ATOM 775 O O . LEU A 1 95 ? -14.435 -1.112 13.680 1.00 90.19 95 LEU A O 1
ATOM 779 N N . GLN A 1 96 ? -16.400 -0.236 14.295 1.00 91.56 96 GLN A N 1
ATOM 780 C CA . GLN A 1 96 ? -16.870 -1.462 14.946 1.00 91.56 96 GLN A CA 1
ATOM 781 C C . GLN A 1 96 ? -17.207 -2.560 13.933 1.00 91.56 96 GLN A C 1
ATOM 783 O O . GLN A 1 96 ? -16.878 -3.719 14.181 1.00 91.56 96 GLN A O 1
ATOM 788 N N . VAL A 1 97 ? -17.832 -2.199 12.809 1.00 92.31 97 VAL A N 1
ATOM 789 C CA . VAL A 1 97 ? -18.128 -3.130 11.713 1.00 92.31 97 VAL A CA 1
ATOM 790 C C . VAL A 1 97 ? -16.830 -3.644 11.100 1.00 92.31 97 VAL A C 1
ATOM 792 O O . VAL A 1 97 ? -16.651 -4.854 11.051 1.00 92.31 97 VAL A O 1
ATOM 795 N N . GLU A 1 98 ? -15.900 -2.751 10.755 1.00 89.38 98 GLU A N 1
ATOM 796 C CA . GLU A 1 98 ? -14.577 -3.098 10.205 1.00 89.38 98 GLU A CA 1
ATOM 797 C C . GLU A 1 98 ? -13.786 -4.032 11.139 1.00 89.38 98 GLU A C 1
ATOM 799 O O . GLU A 1 98 ? -13.171 -5.014 10.721 1.00 89.38 98 GLU A O 1
ATOM 804 N N . LYS A 1 99 ? -13.860 -3.783 12.452 1.00 89.56 99 LYS A N 1
ATOM 805 C CA . LYS A 1 99 ? -13.267 -4.665 13.463 1.00 89.56 99 LYS A CA 1
ATOM 806 C C . LYS A 1 99 ? -13.924 -6.048 13.497 1.00 89.56 99 LYS A C 1
ATOM 808 O O . LYS A 1 99 ? -13.232 -7.045 13.699 1.00 89.56 99 LYS A O 1
ATOM 813 N N . ALA A 1 100 ? -15.246 -6.119 13.352 1.00 91.50 100 ALA A N 1
ATOM 814 C CA . ALA A 1 100 ? -15.980 -7.382 13.366 1.00 91.50 100 ALA A CA 1
ATOM 815 C C . ALA A 1 100 ? -15.724 -8.211 12.098 1.00 91.50 100 ALA A C 1
ATOM 817 O O . ALA A 1 100 ? -15.579 -9.430 12.190 1.00 91.50 100 ALA A O 1
ATOM 818 N N . SER A 1 101 ? -15.621 -7.555 10.940 1.00 88.38 101 SER A N 1
ATOM 819 C CA . SER A 1 101 ? -15.300 -8.181 9.654 1.00 88.38 101 SER A CA 1
ATOM 820 C C . SER A 1 101 ? -13.821 -8.546 9.503 1.00 88.38 101 SER A C 1
ATOM 822 O O . SER A 1 101 ? -13.499 -9.347 8.630 1.00 88.38 101 SER A O 1
ATOM 824 N N . LYS A 1 102 ? -12.936 -8.035 10.374 1.00 85.75 102 LYS A N 1
ATOM 825 C CA . LYS A 1 102 ? -11.478 -8.259 10.328 1.00 85.75 102 LYS A CA 1
ATOM 826 C C . LYS A 1 102 ? -10.867 -7.834 8.989 1.00 85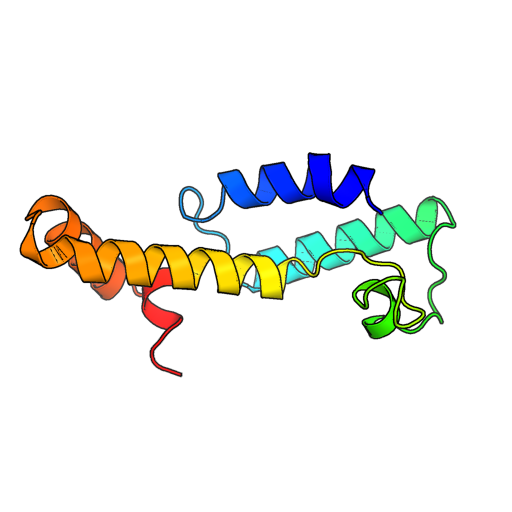.75 102 LYS A C 1
ATOM 828 O O . LYS A 1 102 ? -9.984 -8.509 8.464 1.00 85.75 102 LYS A O 1
ATOM 833 N N . THR A 1 103 ? -11.346 -6.723 8.443 1.00 86.19 103 THR A N 1
ATOM 834 C CA . THR A 1 103 ? -10.803 -6.141 7.213 1.00 86.19 103 THR A CA 1
ATOM 835 C C . THR A 1 103 ? -9.362 -5.685 7.407 1.00 86.19 103 THR A C 1
ATOM 837 O O . THR A 1 103 ? -8.902 -5.423 8.526 1.00 86.19 103 THR A O 1
ATOM 840 N N . PHE A 1 104 ? -8.643 -5.530 6.294 1.00 84.62 104 PHE A N 1
ATOM 841 C CA . PHE A 1 104 ? -7.262 -5.049 6.308 1.00 84.62 104 PHE A CA 1
ATOM 842 C C . PHE A 1 104 ? -7.114 -3.670 6.964 1.00 84.62 104 PHE A C 1
ATOM 844 O O . PHE A 1 104 ? -6.109 -3.418 7.626 1.00 84.62 104 PHE A O 1
ATOM 851 N N . LEU A 1 105 ? -8.142 -2.817 6.883 1.00 86.19 105 LEU A N 1
ATOM 852 C CA . LEU A 1 105 ? -8.176 -1.520 7.564 1.00 86.19 105 LEU A CA 1
ATOM 853 C C . LEU A 1 105 ? -8.008 -1.651 9.085 1.00 86.19 105 LEU A C 1
ATOM 855 O O . LEU A 1 105 ? -7.327 -0.836 9.701 1.00 86.19 105 LEU A O 1
ATOM 859 N N . TYR A 1 106 ? -8.615 -2.666 9.704 1.00 84.25 106 TYR A N 1
ATOM 860 C CA . TYR A 1 106 ? -8.452 -2.918 11.136 1.00 84.25 106 TYR A CA 1
ATOM 861 C C . TYR A 1 106 ? -7.108 -3.590 11.457 1.00 84.25 106 TYR A C 1
ATOM 863 O O . TYR A 1 106 ? -6.511 -3.322 12.501 1.00 84.25 106 TYR A O 1
ATOM 871 N N . LEU A 1 107 ? -6.623 -4.449 10.557 1.00 85.94 107 LEU A N 1
ATOM 872 C CA . LEU A 1 107 ? -5.402 -5.237 10.743 1.00 85.94 107 LEU A CA 1
ATOM 873 C C . LEU A 1 107 ? -4.098 -4.448 10.548 1.00 85.94 107 LEU A C 1
ATOM 875 O O . LEU A 1 107 ? -3.040 -4.968 10.886 1.00 85.94 107 LEU A O 1
ATOM 879 N N . ILE A 1 108 ? -4.149 -3.198 10.082 1.00 84.44 108 ILE A N 1
ATOM 880 C CA . ILE A 1 108 ? -2.938 -2.422 9.771 1.00 84.44 108 ILE A CA 1
ATOM 881 C C . ILE A 1 108 ? -2.140 -1.928 10.992 1.00 84.44 108 ILE A C 1
ATOM 883 O O . ILE A 1 108 ? -0.931 -1.756 10.904 1.00 84.44 108 ILE A O 1
ATOM 887 N N . LYS A 1 109 ? -2.797 -1.696 12.136 1.00 78.75 109 LYS A N 1
ATOM 888 C CA . LYS A 1 109 ? -2.164 -1.263 13.398 1.00 78.75 109 LYS A CA 1
ATOM 889 C C . LYS A 1 109 ? -1.787 -2.348 14.420 1.00 78.75 109 LYS A C 1
ATOM 891 O O . LYS A 1 109 ? -0.933 -2.047 15.243 1.00 78.75 109 LYS A O 1
ATOM 896 N N . PRO A 1 110 ? -2.420 -3.537 14.486 1.00 67.56 110 PRO A N 1
ATOM 897 C CA . PRO A 1 110 ? -2.056 -4.555 15.477 1.00 67.56 110 PRO A CA 1
ATOM 898 C C . PRO A 1 110 ? -0.702 -5.257 15.252 1.00 67.56 110 PRO A C 1
ATOM 900 O O . PRO A 1 110 ? -0.434 -6.217 15.974 1.00 67.56 110 PRO A O 1
ATOM 903 N N . TYR A 1 111 ? 0.124 -4.809 14.299 1.00 49.62 111 TYR A N 1
ATOM 904 C CA . TYR A 1 111 ? 1.502 -5.280 14.112 1.00 49.62 111 TYR A CA 1
ATOM 905 C C . TYR A 1 111 ? 2.509 -4.482 14.943 1.00 49.62 111 TYR A C 1
ATOM 907 O O . TYR A 1 111 ? 2.371 -3.240 15.015 1.00 49.62 111 TYR A O 1
#

Sequence (111 aa):
MKSINEHAISLINYYIGIVDITPQDCQEIDKEIKKVLMINSIHKQPSNTERLYLPREELGRGLQNIEHRYESILLQLYDTLSHSTGFSLRIKVILQVEKASKTFLYLIKPY

Radius of gyration: 16.83 Å; chains: 1; bounding box: 41×24×43 Å

pLDDT: mean 87.43, std 5.79, range [49.62, 93.88]